Protein AF-A0A436QNW3-F1 (afdb_monomer_lite)

Secondary structure (DSSP, 8-state):
-TTT-S----SGGGHHHHHH-HHHHHHHHHHHHHHHHHHHHHTT-SSHHHHTTSPPPPP------

Sequence (65 aa):
IRLGADFAGQAAGVLPAAMVSTEAVVAHFEIVIRQLAVACFCTGSADLAALRQARLLPSAHLPAG

Radius of gyration: 15.66 Å; chains: 1; bounding box: 27×41×34 Å

Foldseek 3Di:
DLVDDPDDDDDPQQVVQVVVHPVSSVVSVVVVVVVVVVLCVVQVHPDVVSSNVGDDDPDPPPDDD

Structure (mmCIF, N/CA/C/O backbone):
data_AF-A0A436QNW3-F1
#
_entry.id   AF-A0A436QNW3-F1
#
loop_
_atom_site.group_PDB
_atom_site.id
_atom_site.type_symbol
_atom_site.label_atom_id
_atom_site.label_alt_id
_atom_site.label_comp_id
_atom_site.label_asym_id
_atom_site.label_entity_id
_atom_site.label_seq_id
_atom_site.pdbx_PDB_ins_code
_atom_site.Cartn_x
_atom_site.Cartn_y
_atom_site.Cartn_z
_atom_site.occupancy
_atom_site.B_iso_or_equiv
_atom_site.auth_seq_id
_atom_site.auth_comp_id
_atom_site.auth_asym_id
_atom_site.auth_atom_id
_atom_site.pdbx_PDB_model_num
ATOM 1 N N . ILE A 1 1 ? -7.370 0.344 0.289 1.00 92.88 1 ILE A N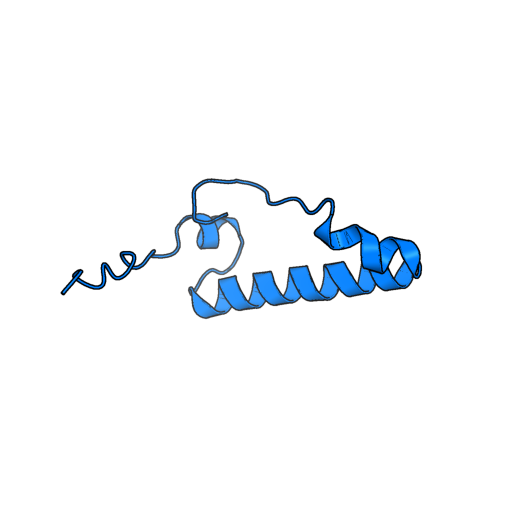 1
ATOM 2 C CA . ILE A 1 1 ? -7.875 -0.709 1.203 1.00 92.88 1 ILE A CA 1
ATOM 3 C C . ILE A 1 1 ? -8.755 -0.126 2.306 1.00 92.88 1 ILE A C 1
ATOM 5 O O . ILE A 1 1 ? -9.967 -0.177 2.168 1.00 92.88 1 ILE A O 1
ATOM 9 N N . ARG A 1 2 ? -8.208 0.520 3.347 1.00 93.50 2 ARG A N 1
ATOM 10 C CA . ARG A 1 2 ? -9.014 1.019 4.482 1.00 93.50 2 ARG A CA 1
ATOM 11 C C . ARG A 1 2 ? -10.158 1.988 4.121 1.00 93.50 2 ARG A C 1
ATOM 13 O O . ARG A 1 2 ? -11.175 2.021 4.806 1.00 93.50 2 ARG A O 1
ATOM 20 N N . LEU A 1 3 ? -10.037 2.724 3.020 1.00 93.00 3 LEU A N 1
ATOM 21 C CA . LEU A 1 3 ? -11.106 3.589 2.502 1.00 93.00 3 LEU A CA 1
ATOM 22 C C . LEU A 1 3 ? -12.243 2.834 1.774 1.00 93.00 3 LEU A C 1
ATOM 24 O O . LEU A 1 3 ? -13.086 3.474 1.163 1.00 93.00 3 LEU A O 1
ATOM 28 N N . GLY A 1 4 ? -12.281 1.496 1.831 1.00 91.12 4 GLY A N 1
ATOM 29 C CA . GLY A 1 4 ? -13.387 0.676 1.314 1.00 91.12 4 GLY A CA 1
ATOM 30 C C . GLY A 1 4 ? -13.073 -0.154 0.067 1.00 91.12 4 GLY A C 1
ATOM 31 O O . GLY A 1 4 ? -13.943 -0.874 -0.400 1.00 91.12 4 GLY A O 1
ATOM 32 N N . ALA A 1 5 ? -11.849 -0.087 -0.462 1.00 94.25 5 ALA A N 1
ATOM 33 C CA . ALA A 1 5 ? -11.434 -0.892 -1.613 1.00 94.25 5 ALA A CA 1
ATOM 34 C C . ALA A 1 5 ? -10.899 -2.268 -1.186 1.00 94.25 5 ALA A C 1
ATOM 36 O O . ALA A 1 5 ? -10.117 -2.344 -0.237 1.00 94.25 5 ALA A O 1
ATOM 37 N N . ASP A 1 6 ? -11.224 -3.320 -1.935 1.00 88.31 6 ASP A N 1
ATOM 38 C CA . ASP A 1 6 ? -10.653 -4.659 -1.724 1.00 88.31 6 ASP A CA 1
ATOM 39 C C . ASP A 1 6 ? -9.241 -4.781 -2.314 1.00 88.31 6 ASP A C 1
ATOM 41 O O . ASP A 1 6 ? -8.363 -5.405 -1.723 1.00 88.31 6 ASP A O 1
ATOM 45 N N . PHE A 1 7 ? -8.991 -4.094 -3.433 1.00 87.25 7 PHE A N 1
ATOM 46 C CA . PHE A 1 7 ? -7.702 -4.072 -4.125 1.00 87.25 7 PHE A CA 1
ATOM 47 C C . PHE A 1 7 ? -7.256 -2.644 -4.452 1.00 87.25 7 PHE A C 1
ATOM 49 O O . PHE A 1 7 ? -8.066 -1.722 -4.555 1.00 87.25 7 PHE A O 1
ATOM 56 N N . ALA A 1 8 ? -5.947 -2.462 -4.620 1.00 90.88 8 ALA A N 1
ATOM 57 C CA . ALA A 1 8 ? -5.349 -1.247 -5.161 1.00 90.88 8 ALA A CA 1
ATOM 58 C C . ALA A 1 8 ? -4.464 -1.630 -6.354 1.00 90.88 8 ALA A C 1
ATOM 60 O O . ALA A 1 8 ? -3.662 -2.554 -6.246 1.00 90.88 8 ALA A O 1
ATOM 61 N N . GLY A 1 9 ? -4.628 -0.939 -7.483 1.00 90.75 9 GLY A N 1
ATOM 62 C CA . GLY A 1 9 ? -3.856 -1.177 -8.704 1.00 90.75 9 GLY A CA 1
ATOM 63 C C . GLY A 1 9 ? -2.896 -0.030 -9.012 1.00 90.75 9 GLY A C 1
ATOM 64 O O . GLY A 1 9 ? -3.161 1.119 -8.657 1.00 90.75 9 GLY A O 1
ATOM 65 N N . GLN A 1 10 ? -1.794 -0.334 -9.702 1.00 92.44 10 GLN A N 1
ATOM 66 C CA . GLN A 1 10 ? -0.867 0.663 -10.241 1.00 92.44 10 GLN A CA 1
ATOM 67 C C . GLN A 1 10 ? -0.845 0.585 -11.770 1.00 92.44 10 GLN A C 1
ATOM 69 O O . GLN A 1 10 ? -0.630 -0.482 -12.333 1.00 92.44 10 GLN A O 1
ATOM 74 N N . ALA A 1 11 ? -1.056 1.731 -12.425 1.00 92.12 11 ALA A N 1
ATOM 75 C CA . ALA A 1 11 ? -0.892 1.896 -13.870 1.00 92.12 11 ALA A CA 1
ATOM 76 C C . ALA A 1 11 ? 0.343 2.765 -14.156 1.00 92.12 11 ALA A C 1
ATOM 78 O O . ALA A 1 11 ? 1.460 2.264 -14.176 1.00 92.12 11 ALA A O 1
ATOM 79 N N . ALA A 1 12 ? 0.187 4.088 -14.258 1.00 94.44 12 ALA A N 1
ATOM 80 C CA . ALA A 1 12 ? 1.317 4.995 -14.499 1.00 94.44 12 ALA A CA 1
ATOM 81 C C . ALA A 1 12 ? 2.457 4.844 -13.469 1.00 94.44 12 ALA A C 1
ATOM 83 O O . ALA A 1 12 ? 3.622 5.009 -13.813 1.00 94.44 12 ALA A O 1
ATOM 84 N N . GLY A 1 13 ? 2.134 4.461 -12.228 1.00 90.56 13 GLY A N 1
ATOM 85 C CA . GLY A 1 13 ? 3.118 4.247 -11.165 1.00 90.56 13 GLY A CA 1
ATOM 86 C C . GLY A 1 13 ? 4.109 3.099 -11.400 1.00 90.56 13 GLY A C 1
ATOM 87 O O . GLY A 1 13 ? 5.153 3.108 -10.762 1.00 90.56 13 GLY A O 1
ATOM 88 N N . VAL A 1 14 ? 3.819 2.141 -12.294 1.00 95.25 14 VAL A N 1
ATOM 89 C CA . VAL A 1 14 ? 4.749 1.040 -12.633 1.00 95.25 14 VAL A CA 1
ATOM 90 C C . VAL A 1 14 ? 5.527 1.294 -13.932 1.00 95.25 14 VAL A C 1
ATOM 92 O O . VAL A 1 14 ? 6.549 0.657 -14.179 1.00 95.25 14 VAL A O 1
ATOM 95 N N . LEU A 1 15 ? 5.083 2.251 -14.756 1.00 96.69 15 LEU A N 1
ATOM 96 C CA . LEU A 1 15 ? 5.655 2.502 -16.082 1.00 96.69 15 LEU A CA 1
ATOM 97 C C . LEU A 1 15 ? 7.167 2.807 -16.059 1.00 96.69 15 LEU A C 1
ATOM 99 O O . LEU A 1 15 ? 7.872 2.237 -16.890 1.00 96.69 15 LEU A O 1
ATOM 103 N N . PRO A 1 16 ? 7.711 3.621 -15.129 1.00 97.56 16 PRO A N 1
ATOM 104 C CA . PRO A 1 16 ? 9.152 3.873 -15.089 1.00 97.56 16 PRO A CA 1
ATOM 105 C C . PRO A 1 16 ? 9.976 2.599 -14.884 1.00 97.56 16 PRO A C 1
ATOM 107 O O . PRO A 1 16 ? 10.966 2.401 -15.578 1.00 97.56 16 PRO A O 1
ATOM 110 N N . ALA A 1 17 ? 9.543 1.712 -13.984 1.00 97.56 17 ALA A N 1
ATOM 111 C CA . ALA A 1 17 ? 10.211 0.435 -13.748 1.00 97.56 17 ALA A CA 1
ATOM 112 C C . ALA A 1 17 ? 10.108 -0.486 -14.973 1.00 97.56 17 ALA A C 1
ATOM 114 O O . ALA A 1 17 ? 11.095 -1.103 -15.366 1.00 97.56 17 ALA A O 1
ATOM 115 N N . ALA A 1 18 ? 8.943 -0.510 -15.629 1.00 97.62 18 ALA A N 1
ATOM 116 C CA . ALA A 1 18 ? 8.717 -1.303 -16.837 1.00 97.62 18 ALA A CA 1
ATOM 117 C C . ALA A 1 18 ? 9.580 -0.859 -18.030 1.00 97.62 18 ALA A C 1
ATOM 119 O O . ALA A 1 18 ? 9.938 -1.691 -18.859 1.00 97.62 18 ALA A O 1
ATOM 120 N N . MET A 1 19 ? 9.944 0.427 -18.112 1.00 98.06 19 MET A N 1
ATOM 121 C CA . MET A 1 19 ? 10.888 0.926 -19.122 1.00 98.06 19 MET A CA 1
ATOM 122 C C . MET A 1 19 ? 12.345 0.533 -18.840 1.00 98.06 19 MET A C 1
ATOM 124 O O . MET A 1 19 ? 13.171 0.620 -19.744 1.00 98.06 19 MET A O 1
ATOM 128 N N . VAL A 1 20 ? 12.670 0.126 -17.608 1.00 98.44 20 VAL A N 1
ATOM 129 C CA . VAL A 1 20 ? 14.024 -0.295 -17.223 1.00 98.44 20 VAL A CA 1
ATOM 130 C C . VAL A 1 20 ? 14.209 -1.787 -17.481 1.00 98.44 20 VAL A C 1
ATOM 132 O O . VAL A 1 20 ? 15.066 -2.157 -18.279 1.00 98.44 20 VAL A O 1
ATOM 135 N N . SER A 1 21 ? 13.427 -2.644 -16.815 1.00 98.44 21 SER A N 1
ATOM 136 C CA . SER A 1 21 ? 13.465 -4.098 -17.015 1.00 98.44 21 SER A CA 1
ATOM 137 C C . SER A 1 21 ? 12.347 -4.817 -16.251 1.00 98.44 21 SER A C 1
ATOM 139 O O . SER A 1 21 ? 11.666 -4.236 -15.403 1.00 98.44 21 SER A O 1
ATOM 141 N N . THR A 1 22 ? 12.195 -6.120 -16.495 1.00 98.25 22 THR A N 1
ATOM 142 C CA . THR A 1 22 ? 11.308 -6.988 -15.705 1.00 98.25 22 THR A CA 1
ATOM 143 C C . THR A 1 22 ? 11.726 -7.037 -14.233 1.00 98.25 22 THR A C 1
ATOM 145 O O . THR A 1 22 ? 10.880 -6.942 -13.348 1.00 98.25 22 THR A O 1
ATOM 148 N N . GLU A 1 23 ? 13.024 -7.136 -13.946 1.00 98.62 23 GLU A N 1
ATOM 149 C CA . GLU A 1 23 ? 13.563 -7.177 -12.580 1.00 98.62 23 GLU A CA 1
ATOM 150 C C . GLU A 1 23 ? 13.283 -5.871 -11.834 1.00 98.62 23 GLU A C 1
ATOM 152 O O . GLU A 1 23 ? 12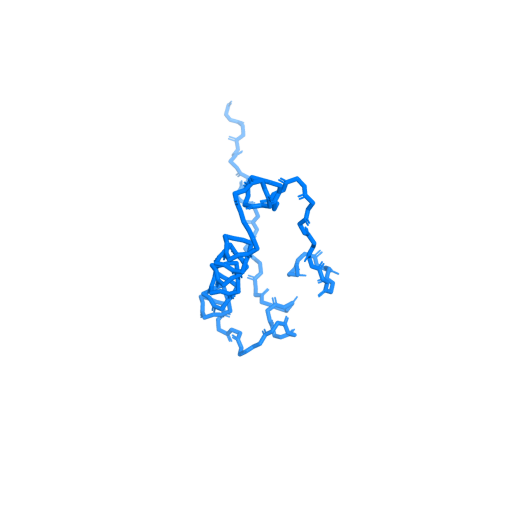.950 -5.898 -10.651 1.00 98.62 23 GLU A O 1
ATOM 157 N N . ALA A 1 24 ? 13.345 -4.727 -12.524 1.00 98.50 24 ALA A N 1
ATOM 158 C CA . ALA A 1 24 ? 12.979 -3.441 -11.942 1.00 98.50 24 ALA A CA 1
ATOM 159 C C . ALA A 1 24 ? 11.490 -3.392 -11.557 1.00 98.50 24 ALA A C 1
ATOM 161 O O . ALA A 1 24 ? 11.147 -2.847 -10.507 1.00 98.50 24 ALA A O 1
ATOM 162 N N . VAL A 1 25 ? 10.603 -3.993 -12.360 1.00 98.12 25 VAL A N 1
ATOM 163 C CA . VAL A 1 25 ? 9.174 -4.128 -12.018 1.00 98.12 25 VAL A CA 1
ATOM 164 C C . VAL A 1 25 ? 8.981 -5.017 -10.790 1.00 98.12 25 VAL A C 1
ATOM 166 O O . VAL A 1 25 ? 8.210 -4.657 -9.900 1.00 98.12 25 VAL A O 1
ATOM 169 N N . VAL A 1 26 ? 9.694 -6.145 -10.707 1.00 98.31 26 VAL A N 1
ATOM 170 C CA . VAL A 1 26 ? 9.657 -7.022 -9.524 1.00 98.31 26 VAL A CA 1
ATOM 171 C C . VAL A 1 26 ? 10.110 -6.256 -8.281 1.00 98.31 26 VAL A C 1
ATOM 173 O O . VAL A 1 26 ? 9.366 -6.199 -7.303 1.00 98.31 26 VAL A O 1
ATOM 176 N N . ALA A 1 27 ? 11.262 -5.583 -8.342 1.00 98.38 27 ALA A N 1
ATOM 177 C CA . ALA A 1 27 ? 11.795 -4.793 -7.233 1.00 98.38 27 ALA A CA 1
ATOM 178 C C . ALA A 1 27 ? 10.840 -3.665 -6.801 1.00 98.38 27 ALA A C 1
ATOM 180 O O . ALA A 1 27 ? 10.650 -3.420 -5.608 1.00 98.38 27 ALA A O 1
ATOM 181 N N . HIS A 1 28 ? 10.187 -2.997 -7.759 1.00 97.50 28 HIS A N 1
ATOM 182 C CA . HIS A 1 28 ? 9.155 -1.997 -7.475 1.00 97.50 28 HIS A CA 1
ATOM 183 C C . HIS A 1 28 ? 8.001 -2.598 -6.663 1.00 97.50 28 HIS A C 1
ATOM 185 O O . HIS A 1 28 ? 7.604 -2.034 -5.642 1.00 97.50 28 HIS A O 1
ATOM 191 N N . PHE A 1 29 ? 7.487 -3.765 -7.057 1.00 97.56 29 PHE A N 1
ATOM 192 C CA . PHE A 1 29 ? 6.402 -4.412 -6.319 1.00 97.56 29 PHE A CA 1
ATOM 193 C C . PHE A 1 29 ? 6.835 -4.983 -4.967 1.00 97.56 29 PHE A C 1
ATOM 195 O O . PHE A 1 29 ? 6.050 -4.918 -4.024 1.00 97.56 29 PHE A O 1
ATOM 202 N N . GLU A 1 30 ? 8.067 -5.469 -4.813 1.00 98.38 30 GLU A N 1
ATOM 203 C CA . GLU A 1 30 ? 8.600 -5.875 -3.504 1.00 98.38 30 GLU A CA 1
ATOM 204 C C . GLU A 1 30 ? 8.589 -4.711 -2.502 1.00 98.38 30 GLU A C 1
ATOM 206 O O . GLU A 1 30 ? 8.197 -4.881 -1.342 1.00 98.38 30 GLU A O 1
ATOM 211 N N . ILE A 1 31 ? 8.940 -3.503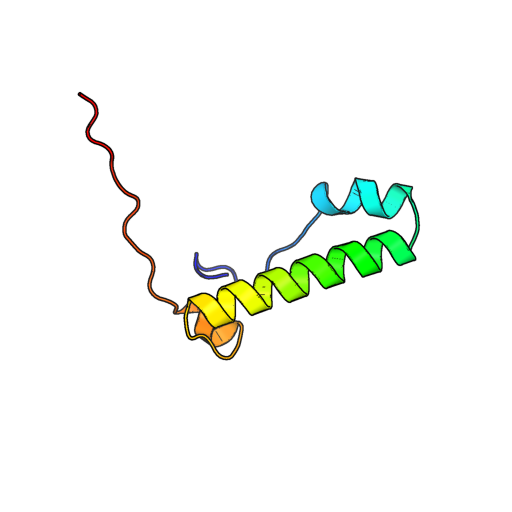 -2.957 1.00 97.88 31 ILE A N 1
ATOM 212 C CA . ILE A 1 31 ? 8.850 -2.284 -2.144 1.00 97.88 31 ILE A CA 1
ATOM 213 C C . ILE A 1 31 ? 7.395 -2.007 -1.754 1.00 97.88 31 ILE A C 1
ATOM 215 O O . ILE A 1 31 ? 7.114 -1.787 -0.575 1.00 97.88 31 ILE A O 1
ATOM 219 N N . VAL A 1 32 ? 6.465 -2.051 -2.712 1.00 96.75 32 VAL A N 1
ATOM 220 C CA . VAL A 1 32 ? 5.032 -1.808 -2.467 1.00 96.75 32 VAL A CA 1
ATOM 221 C C . VAL A 1 32 ? 4.459 -2.821 -1.468 1.00 96.75 32 VAL A C 1
ATOM 223 O O . VAL A 1 32 ? 3.760 -2.439 -0.527 1.00 96.75 32 VAL A O 1
ATOM 226 N N . ILE A 1 33 ? 4.796 -4.104 -1.616 1.00 97.00 33 ILE A N 1
ATOM 227 C CA . ILE A 1 33 ? 4.394 -5.175 -0.693 1.00 97.00 33 ILE A CA 1
ATOM 228 C C . ILE A 1 33 ? 4.927 -4.887 0.713 1.00 97.00 33 ILE A C 1
ATOM 230 O O . ILE A 1 33 ? 4.180 -4.966 1.692 1.00 97.00 33 ILE A O 1
ATOM 234 N N . ARG A 1 34 ? 6.200 -4.495 0.835 1.00 98.25 34 ARG A N 1
ATOM 235 C CA . ARG A 1 34 ? 6.797 -4.182 2.137 1.00 98.25 34 ARG A CA 1
ATOM 236 C C . ARG A 1 34 ? 6.181 -2.942 2.777 1.00 98.25 34 ARG A C 1
ATOM 238 O O . ARG A 1 34 ? 5.938 -2.946 3.980 1.00 98.25 34 ARG A O 1
ATOM 245 N N . GLN A 1 35 ? 5.885 -1.904 2.000 1.00 97.25 35 GLN A N 1
ATOM 246 C CA . GLN A 1 35 ? 5.172 -0.717 2.483 1.00 97.25 35 GLN A CA 1
ATOM 247 C C . GLN A 1 35 ? 3.774 -1.072 2.999 1.00 97.25 35 GLN A C 1
ATOM 249 O O . GLN A 1 35 ? 3.349 -0.560 4.035 1.00 97.25 35 GLN A O 1
ATOM 254 N N . LEU A 1 36 ? 3.079 -1.993 2.330 1.00 96.31 36 LEU A N 1
ATOM 255 C CA . LEU A 1 36 ? 1.785 -2.478 2.791 1.00 96.31 36 LEU A CA 1
ATOM 256 C C . LEU A 1 36 ? 1.902 -3.269 4.103 1.00 96.31 36 LEU A C 1
ATOM 258 O O . LEU A 1 36 ? 1.114 -3.045 5.019 1.00 96.31 36 LEU A O 1
ATOM 262 N N . ALA A 1 37 ? 2.925 -4.118 4.241 1.00 97.56 37 ALA A N 1
ATOM 263 C CA . ALA A 1 37 ? 3.225 -4.802 5.499 1.00 97.56 37 ALA A CA 1
ATOM 264 C C . ALA A 1 37 ? 3.551 -3.816 6.638 1.00 97.56 37 ALA A C 1
ATOM 266 O O . ALA A 1 37 ? 3.098 -4.002 7.766 1.00 97.56 37 ALA A O 1
ATOM 267 N N . VAL A 1 38 ? 4.275 -2.729 6.345 1.00 98.31 38 VAL A N 1
ATOM 268 C CA . VAL A 1 38 ? 4.524 -1.645 7.310 1.00 98.31 38 VAL A CA 1
ATOM 269 C C . VAL A 1 38 ? 3.215 -0.969 7.724 1.00 98.31 38 VAL A C 1
ATOM 271 O O . VAL A 1 38 ? 2.997 -0.755 8.913 1.00 98.31 38 VAL A O 1
ATOM 274 N N . ALA A 1 39 ? 2.307 -0.684 6.787 1.00 97.06 39 ALA A N 1
ATOM 275 C CA . ALA A 1 39 ? 0.996 -0.121 7.115 1.00 97.06 39 ALA A CA 1
ATOM 276 C C . ALA A 1 39 ? 0.169 -1.061 8.012 1.00 97.06 39 ALA A C 1
ATOM 278 O O . ALA A 1 39 ? -0.460 -0.604 8.970 1.00 97.06 39 ALA A O 1
ATOM 279 N N . CYS A 1 40 ? 0.205 -2.369 7.743 1.00 97.56 40 CYS A N 1
ATOM 280 C CA . CYS A 1 40 ? -0.392 -3.385 8.607 1.00 97.56 40 CYS A CA 1
ATOM 281 C C . CYS A 1 40 ? 0.203 -3.335 10.023 1.00 97.56 40 CYS A C 1
ATOM 283 O O . CYS A 1 40 ? -0.538 -3.177 10.992 1.00 97.56 40 CYS A O 1
ATOM 285 N N . PHE A 1 41 ? 1.532 -3.348 10.144 1.00 98.12 41 PHE A N 1
ATOM 286 C CA . PHE A 1 41 ? 2.227 -3.256 11.430 1.00 98.12 41 PHE A CA 1
ATOM 287 C C . PHE A 1 41 ? 1.847 -1.990 12.213 1.00 98.12 41 PHE A C 1
ATOM 289 O O . PHE A 1 41 ? 1.422 -2.075 13.364 1.00 98.12 41 PHE A O 1
ATOM 296 N N . CYS A 1 42 ? 1.919 -0.818 11.577 1.00 97.50 42 CYS A N 1
ATOM 297 C CA . CYS A 1 42 ? 1.604 0.469 12.203 1.00 97.50 42 CYS A CA 1
ATOM 298 C C . CYS A 1 42 ? 0.144 0.594 12.662 1.00 97.50 42 CYS A C 1
ATOM 300 O O . CYS A 1 42 ? -0.163 1.444 13.494 1.00 97.50 42 CYS A O 1
ATOM 302 N N . THR A 1 43 ? -0.758 -0.226 12.123 1.00 96.94 43 THR A N 1
ATOM 303 C CA . THR A 1 43 ? -2.185 -0.222 12.474 1.00 96.94 43 THR A CA 1
ATOM 304 C C . THR A 1 43 ? -2.601 -1.408 13.343 1.00 96.94 43 THR A C 1
ATOM 306 O O . THR A 1 43 ? -3.782 -1.529 13.659 1.00 96.94 43 THR A O 1
ATOM 309 N N . GLY A 1 44 ? -1.660 -2.277 13.738 1.00 97.56 44 GLY A N 1
ATOM 310 C CA . GLY A 1 44 ? -1.959 -3.505 14.482 1.00 97.56 44 GLY A CA 1
ATOM 311 C C . GLY A 1 44 ? -2.755 -4.535 13.672 1.00 97.56 44 GLY A C 1
ATOM 312 O O . GLY A 1 44 ? -3.457 -5.363 14.244 1.00 97.56 44 GLY A O 1
ATOM 313 N N . SER A 1 45 ? -2.677 -4.473 12.344 1.00 98.19 45 SER A N 1
ATOM 314 C CA . SER A 1 45 ? -3.378 -5.381 11.438 1.00 98.19 45 SER A CA 1
ATOM 315 C C . SER A 1 45 ? -2.480 -6.567 11.092 1.00 98.19 45 SER A C 1
ATOM 317 O O . SER A 1 45 ? -1.365 -6.373 10.619 1.00 98.19 45 SER A O 1
ATOM 319 N N . ALA A 1 46 ? -2.956 -7.796 11.296 1.00 97.62 46 ALA A N 1
ATOM 320 C CA . ALA A 1 46 ? -2.193 -8.999 10.946 1.00 97.62 46 ALA A CA 1
ATOM 321 C C . ALA A 1 46 ? -2.146 -9.256 9.427 1.00 97.62 46 ALA A C 1
ATOM 323 O O . ALA A 1 46 ? -1.217 -9.882 8.924 1.00 97.62 46 ALA A O 1
ATOM 324 N N . ASP A 1 47 ? -3.145 -8.758 8.696 1.00 96.06 47 ASP A N 1
ATOM 325 C CA . ASP A 1 47 ? -3.314 -8.940 7.258 1.00 9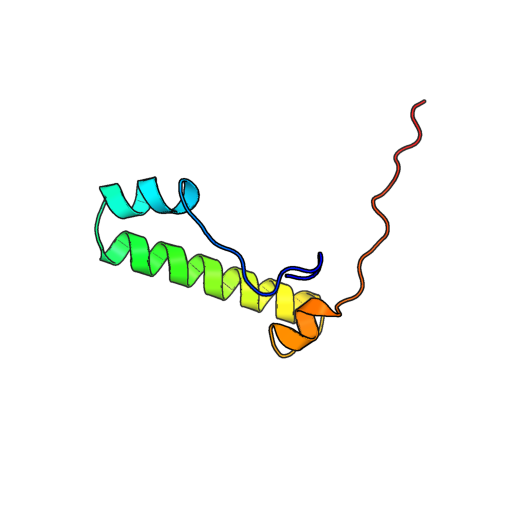6.06 47 ASP A CA 1
ATOM 326 C C . ASP A 1 47 ? -4.114 -7.775 6.635 1.00 96.06 47 ASP A C 1
ATOM 328 O O . ASP A 1 47 ? -4.483 -6.802 7.304 1.00 96.06 47 ASP A O 1
ATOM 332 N N . LEU A 1 48 ? -4.391 -7.863 5.328 1.00 95.06 48 LEU A N 1
ATOM 333 C CA . LEU A 1 48 ? -5.139 -6.832 4.599 1.00 95.06 48 LEU A CA 1
ATOM 334 C C . LEU A 1 48 ? -6.624 -6.778 4.973 1.00 95.06 48 LEU A C 1
ATOM 336 O O . LEU A 1 48 ? -7.236 -5.710 4.885 1.00 95.06 48 LEU A O 1
ATOM 340 N N . ALA A 1 49 ? -7.204 -7.902 5.399 1.00 95.19 49 ALA A N 1
ATOM 341 C CA . ALA A 1 49 ? -8.594 -7.956 5.830 1.00 95.19 49 ALA A CA 1
ATOM 342 C C . ALA A 1 49 ? -8.778 -7.188 7.148 1.00 95.19 49 ALA A C 1
ATOM 344 O O . ALA A 1 49 ? -9.725 -6.406 7.271 1.00 95.19 49 ALA A O 1
ATOM 345 N N . ALA A 1 50 ? -7.833 -7.330 8.081 1.00 96.50 50 ALA A N 1
ATOM 346 C CA . ALA A 1 50 ? -7.738 -6.533 9.296 1.00 96.50 50 ALA A CA 1
ATOM 347 C C . ALA A 1 50 ? -7.433 -5.057 8.983 1.00 96.50 50 ALA A C 1
ATOM 349 O O . ALA A 1 50 ? -8.109 -4.170 9.508 1.00 96.50 50 ALA A O 1
ATOM 350 N N . LEU A 1 51 ? -6.512 -4.772 8.050 1.00 96.50 51 LEU A N 1
ATOM 351 C CA . LEU A 1 51 ? -6.184 -3.398 7.637 1.00 96.50 51 LEU A CA 1
ATOM 352 C C . LEU A 1 51 ? -7.404 -2.648 7.089 1.00 96.50 51 LEU A C 1
ATOM 354 O O . LEU A 1 51 ? -7.558 -1.446 7.317 1.00 96.50 51 LEU A O 1
ATOM 358 N N . ARG A 1 52 ? -8.314 -3.346 6.401 1.00 95.81 52 ARG A N 1
ATOM 359 C CA . ARG A 1 52 ? -9.585 -2.780 5.923 1.00 95.8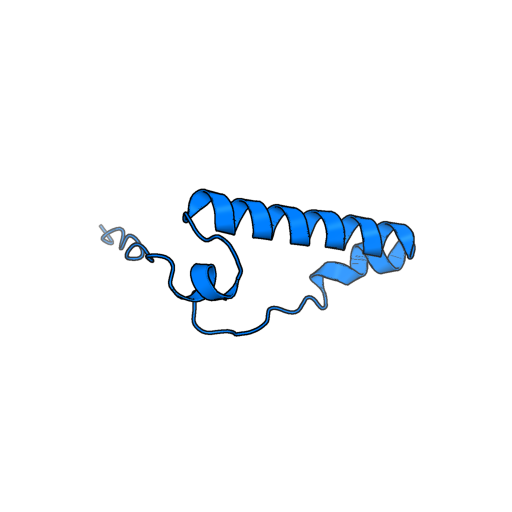1 52 ARG A CA 1
ATOM 360 C C . ARG A 1 52 ? -10.465 -2.237 7.055 1.00 95.81 52 ARG A C 1
ATOM 362 O O . ARG A 1 52 ? -11.295 -1.373 6.793 1.00 95.81 52 ARG A O 1
ATOM 369 N N . GLN A 1 53 ? -10.269 -2.696 8.290 1.00 95.75 53 GLN A N 1
ATOM 370 C CA . GLN A 1 53 ? -11.024 -2.278 9.475 1.00 95.75 53 GLN A CA 1
ATOM 371 C C . GLN A 1 53 ? -10.224 -1.382 10.435 1.00 95.75 53 GLN A C 1
ATOM 373 O O . GLN A 1 53 ? -10.789 -0.886 11.409 1.00 95.75 53 GLN A O 1
ATOM 378 N N . ALA A 1 54 ? -8.937 -1.131 10.165 1.00 96.25 54 ALA A N 1
ATOM 379 C CA . ALA A 1 54 ? -8.059 -0.319 11.012 1.00 96.25 54 ALA A CA 1
ATOM 380 C C . ALA A 1 54 ? -8.673 1.046 11.382 1.00 96.25 54 ALA A C 1
ATOM 382 O O . ALA A 1 54 ? -9.389 1.654 10.597 1.00 96.25 54 ALA A O 1
ATOM 383 N N . ARG A 1 55 ? -8.409 1.608 12.562 1.00 94.62 55 ARG A N 1
ATOM 384 C CA . ARG A 1 55 ? -9.000 2.910 12.928 1.00 94.62 55 ARG A CA 1
ATOM 385 C C . ARG A 1 55 ? -8.502 4.032 11.998 1.00 94.62 55 ARG A C 1
ATOM 387 O O . ARG A 1 55 ? -7.300 4.241 11.882 1.00 94.62 55 ARG A O 1
ATOM 394 N N . LEU A 1 56 ? -9.421 4.789 11.389 1.00 92.19 56 LEU A N 1
ATOM 395 C CA . LEU A 1 56 ? -9.096 6.053 10.720 1.00 92.19 56 LEU A CA 1
ATOM 396 C C . LEU A 1 56 ? -9.197 7.194 11.728 1.00 92.19 56 LEU A C 1
ATOM 398 O O . LEU A 1 56 ? -10.172 7.288 12.476 1.00 92.19 56 LEU A O 1
ATOM 402 N N . LEU A 1 57 ? -8.187 8.056 11.746 1.00 89.25 57 LEU A N 1
ATOM 403 C CA . LEU A 1 57 ? -8.284 9.326 12.449 1.00 89.25 57 LEU A CA 1
ATOM 404 C C . LEU A 1 57 ? -9.105 10.296 11.590 1.00 89.25 57 LEU A C 1
ATOM 406 O O . LEU A 1 57 ? -9.002 10.238 10.361 1.00 89.25 57 LEU A O 1
ATOM 410 N N . PRO A 1 58 ? -9.909 11.183 12.200 1.00 85.75 58 PRO A N 1
ATOM 411 C CA . PRO A 1 58 ? -10.521 12.280 11.468 1.00 85.75 58 PRO A CA 1
ATOM 412 C C . PRO A 1 58 ? -9.437 13.048 10.714 1.00 85.75 58 PRO A C 1
ATOM 414 O O . PRO A 1 58 ? -8.364 13.306 11.267 1.00 85.75 58 PRO A O 1
ATOM 417 N N . SER A 1 59 ? -9.703 13.420 9.463 1.00 80.50 59 SER A N 1
ATOM 418 C CA . SER A 1 59 ? -8.860 14.400 8.783 1.00 80.50 59 SER A CA 1
ATOM 419 C C . SER A 1 59 ? -8.819 15.650 9.655 1.00 80.50 59 SER A C 1
ATOM 421 O O . SER A 1 59 ? -9.878 16.172 10.007 1.00 80.50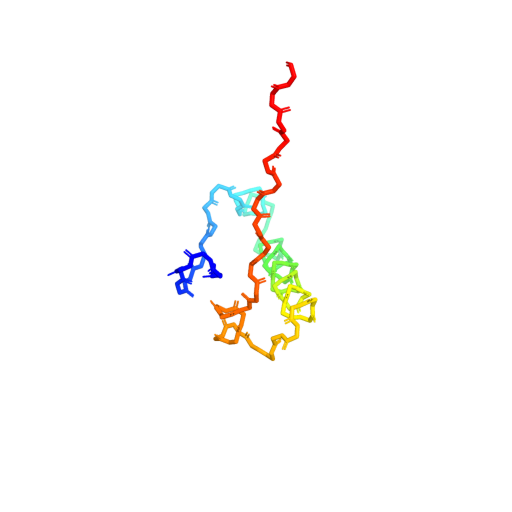 59 SER A O 1
ATOM 423 N N . ALA A 1 60 ? -7.626 16.109 10.032 1.00 72.88 60 ALA A N 1
ATOM 424 C CA . ALA A 1 60 ? -7.495 17.361 10.757 1.00 72.88 60 ALA A CA 1
ATOM 425 C C . ALA A 1 60 ? -8.078 18.475 9.877 1.00 72.88 60 ALA A C 1
ATOM 427 O O . ALA A 1 60 ? -7.481 18.858 8.873 1.00 72.88 60 ALA A O 1
ATOM 428 N N . HIS A 1 61 ? -9.267 18.966 10.221 1.00 65.88 61 HIS A N 1
ATOM 429 C CA . HIS A 1 61 ? -9.738 20.231 9.690 1.00 65.88 61 HIS A CA 1
ATOM 430 C C . HIS A 1 61 ? -8.870 21.293 10.358 1.00 65.88 61 HIS A C 1
ATOM 432 O O . HIS A 1 61 ? -9.067 21.610 11.529 1.00 65.88 61 HIS A O 1
ATOM 438 N N . LEU A 1 62 ? -7.870 21.813 9.647 1.00 63.81 62 LEU A N 1
ATOM 439 C CA . LEU A 1 62 ? -7.244 23.061 10.064 1.00 63.81 62 LEU A CA 1
ATOM 440 C C . LEU A 1 62 ? -8.318 24.146 9.880 1.00 63.81 62 LEU A C 1
ATOM 442 O O . LEU A 1 62 ? -8.835 24.256 8.764 1.00 63.81 62 LEU A O 1
ATOM 446 N N . PRO A 1 63 ? -8.763 24.861 10.927 1.00 58.91 63 PRO A N 1
ATOM 447 C CA . PRO A 1 63 ? -9.725 25.938 10.740 1.00 58.91 63 PRO A CA 1
ATOM 448 C C . PRO A 1 63 ? -9.100 26.981 9.810 1.00 58.91 63 PRO A C 1
ATOM 450 O O . PRO A 1 63 ? -7.943 27.361 9.994 1.00 58.91 63 PRO A O 1
ATOM 453 N N . ALA A 1 64 ? -9.848 27.396 8.787 1.00 58.00 64 ALA A N 1
ATOM 454 C CA . ALA A 1 64 ? -9.479 28.547 7.978 1.00 58.00 64 ALA A CA 1
ATOM 455 C C . ALA A 1 64 ? -9.557 29.774 8.896 1.00 58.00 64 ALA A C 1
ATOM 457 O O . ALA A 1 64 ? -10.652 30.170 9.299 1.00 58.00 64 ALA A O 1
ATOM 458 N N . GLY A 1 65 ? -8.393 30.262 9.321 1.00 56.50 65 GLY A N 1
ATOM 459 C CA . GLY A 1 65 ? -8.250 31.586 9.921 1.00 56.50 65 GLY A CA 1
ATOM 460 C C . GLY A 1 65 ? -8.333 32.676 8.867 1.00 56.50 65 GLY A C 1
ATOM 461 O O . GLY A 1 65 ? -8.049 32.370 7.685 1.00 56.50 65 GLY A O 1
#

pLDDT: mean 92.31, std 10.22, range [56.5, 98.62]